Protein AF-A0A7S0AQI6-F1 (afdb_monomer)

Nearest PDB structures (foldseek):
  8fz9-assembly2_B  TM=4.755E-01  e=3.375E-01  Bacillus cereus
  9jti-assembly1_A  TM=4.770E-01  e=3.731E+00  Escherichia coli
  1z17-assembly1_A  TM=4.739E-01  e=4.448E+00  Escherichia coli K-12

pLDDT: mean 78.03, std 9.0, range [56.22, 90.88]

Structure (mmCIF, N/CA/C/O backbone):
data_AF-A0A7S0AQI6-F1
#
_entry.id   AF-A0A7S0AQI6-F1
#
loop_
_atom_site.group_PDB
_atom_site.id
_atom_site.type_symbol
_atom_site.label_atom_id
_atom_site.label_alt_id
_atom_site.label_comp_id
_atom_site.label_asym_id
_atom_site.label_entity_id
_atom_site.label_seq_id
_atom_site.pdbx_PDB_ins_code
_atom_site.Cartn_x
_atom_site.Cartn_y
_atom_site.Cartn_z
_atom_site.occupancy
_atom_site.B_iso_or_equiv
_atom_site.auth_seq_id
_atom_site.auth_comp_id
_atom_site.auth_asym_id
_atom_site.auth_atom_id
_atom_site.pdbx_PDB_model_num
ATOM 1 N N . TRP A 1 1 ? -11.711 9.350 -9.947 1.00 73.50 1 TRP A N 1
ATOM 2 C CA . TRP A 1 1 ? -12.842 8.585 -10.522 1.00 73.50 1 TRP A CA 1
ATOM 3 C C . TRP A 1 1 ? -13.118 7.299 -9.745 1.00 73.50 1 TRP A C 1
ATOM 5 O O . TRP A 1 1 ? -14.226 7.165 -9.247 1.00 73.50 1 TRP A O 1
ATOM 15 N N . LEU A 1 2 ? -12.136 6.402 -9.561 1.00 80.19 2 LEU A N 1
ATOM 16 C CA . LEU A 1 2 ? -12.336 5.158 -8.798 1.00 80.19 2 LEU A CA 1
ATOM 17 C C . LEU A 1 2 ? -12.798 5.400 -7.352 1.00 80.19 2 LEU A C 1
ATOM 19 O O . LEU A 1 2 ? -13.773 4.791 -6.930 1.00 80.19 2 LEU A O 1
ATOM 23 N N . LYS A 1 3 ? -12.157 6.337 -6.637 1.00 82.62 3 LYS A N 1
ATOM 24 C CA . LYS A 1 3 ? -12.572 6.772 -5.292 1.00 82.62 3 LYS A CA 1
ATOM 25 C C . LYS A 1 3 ? -14.070 7.101 -5.237 1.00 82.62 3 LYS A C 1
ATOM 27 O O . LYS A 1 3 ? -14.796 6.467 -4.489 1.00 82.62 3 LYS A O 1
ATOM 32 N N . LEU A 1 4 ? -14.540 7.984 -6.123 1.00 82.94 4 LEU A N 1
ATOM 33 C CA . LEU A 1 4 ? -15.954 8.377 -6.213 1.00 82.94 4 LEU A CA 1
ATOM 34 C C . LEU A 1 4 ? -16.887 7.194 -6.513 1.00 82.94 4 LEU A C 1
ATOM 36 O O . LEU A 1 4 ? -17.983 7.115 -5.967 1.00 82.94 4 LEU A O 1
ATOM 40 N N . GLN A 1 5 ? -16.473 6.265 -7.380 1.00 86.62 5 GLN A N 1
ATOM 41 C CA . GLN A 1 5 ? -17.263 5.064 -7.666 1.00 86.62 5 GLN A CA 1
ATOM 42 C C . GLN A 1 5 ? -17.374 4.157 -6.435 1.00 86.62 5 GLN A C 1
ATOM 44 O O . GLN A 1 5 ? -18.461 3.654 -6.155 1.00 86.62 5 GLN A O 1
ATOM 49 N N . LEU A 1 6 ? -16.283 3.981 -5.688 1.00 84.62 6 LEU A N 1
ATOM 50 C CA . LEU A 1 6 ? -16.268 3.200 -4.453 1.00 84.62 6 LEU A CA 1
ATOM 51 C C . LEU A 1 6 ? -17.094 3.878 -3.355 1.00 84.62 6 LEU A C 1
ATOM 53 O O . LEU A 1 6 ? -17.943 3.220 -2.770 1.00 84.62 6 LEU A O 1
ATOM 57 N N . GLU A 1 7 ? -16.943 5.185 -3.148 1.00 86.94 7 GLU A N 1
ATOM 58 C CA . GLU A 1 7 ? -17.751 5.961 -2.193 1.00 86.94 7 GLU A CA 1
ATOM 59 C C . GLU A 1 7 ? -19.247 5.912 -2.528 1.00 86.94 7 GLU A C 1
ATOM 61 O O . GLU A 1 7 ? -20.081 5.845 -1.634 1.00 86.94 7 GLU A O 1
ATOM 66 N N . SER A 1 8 ? -19.609 5.887 -3.816 1.00 88.31 8 SER A N 1
ATOM 67 C CA . SER A 1 8 ? -21.016 5.783 -4.226 1.00 88.31 8 SER A CA 1
ATOM 68 C C . SER A 1 8 ? -21.635 4.398 -3.990 1.00 88.31 8 SER A C 1
ATOM 70 O O . SER A 1 8 ? -22.858 4.265 -3.995 1.00 88.31 8 SER A O 1
ATOM 72 N N . LYS A 1 9 ? -20.807 3.357 -3.832 1.00 86.81 9 LYS A N 1
ATOM 73 C CA . LYS A 1 9 ? -21.236 1.950 -3.749 1.00 86.81 9 LYS A CA 1
ATOM 74 C C . LYS A 1 9 ? -20.990 1.315 -2.382 1.00 86.81 9 LYS A C 1
ATOM 76 O O . LYS A 1 9 ? -21.610 0.299 -2.080 1.00 86.81 9 LYS A O 1
ATOM 81 N N . LEU A 1 10 ? -20.090 1.875 -1.581 1.00 84.75 10 LEU A N 1
ATOM 82 C CA . LEU A 1 10 ? -19.713 1.372 -0.267 1.00 84.75 10 LEU A CA 1
ATOM 83 C C . LEU A 1 10 ? -20.275 2.284 0.820 1.00 84.75 10 LEU A C 1
ATOM 85 O O . LEU A 1 10 ? -20.205 3.505 0.733 1.00 84.75 10 LEU A O 1
ATOM 89 N N . MET A 1 11 ? -20.781 1.680 1.891 1.00 76.44 11 MET A N 1
ATOM 90 C CA . MET A 1 11 ? -21.097 2.403 3.120 1.00 76.44 11 MET A CA 1
ATOM 91 C C . MET A 1 11 ? -19.806 2.544 3.935 1.00 76.44 11 MET A C 1
ATOM 93 O O . MET A 1 11 ? -19.562 1.770 4.856 1.00 76.44 11 MET A O 1
ATOM 97 N N . GLY A 1 12 ? -18.932 3.473 3.543 1.00 75.81 12 GLY A N 1
ATOM 98 C CA . GLY A 1 12 ? -17.653 3.684 4.218 1.00 75.81 12 GLY A CA 1
ATOM 99 C C . GLY A 1 12 ? -16.818 4.814 3.625 1.00 75.81 12 GLY A C 1
ATOM 100 O O . GLY A 1 12 ? -17.088 5.306 2.531 1.00 75.81 12 GLY A O 1
ATOM 101 N N . THR A 1 13 ? -15.791 5.217 4.368 1.00 83.06 13 THR A N 1
ATOM 102 C CA . THR A 1 13 ? -14.824 6.224 3.925 1.00 83.06 13 THR A CA 1
ATOM 103 C C . THR A 1 13 ? -13.795 5.5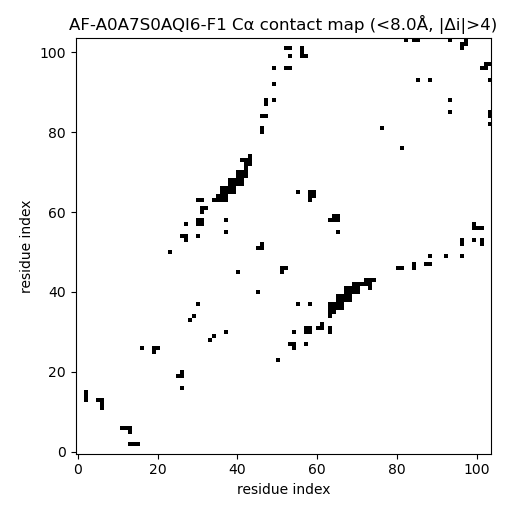71 3.012 1.00 83.06 13 THR A C 1
ATOM 105 O O . THR A 1 13 ? -13.166 4.583 3.390 1.00 83.06 13 THR A O 1
ATOM 108 N N . VAL A 1 14 ? -13.600 6.136 1.824 1.00 84.50 14 VAL A N 1
ATOM 109 C CA . VAL A 1 14 ? -12.519 5.748 0.915 1.00 84.50 14 VAL A CA 1
ATOM 110 C C . VAL A 1 14 ? -11.495 6.872 0.926 1.00 84.50 14 VAL A C 1
ATOM 112 O O . VAL A 1 14 ? -11.846 8.039 0.772 1.00 84.50 14 VAL A O 1
ATOM 115 N N . PHE A 1 15 ? -10.222 6.542 1.101 1.00 83.44 15 PHE A N 1
ATOM 116 C CA . PHE A 1 15 ? -9.131 7.504 0.975 1.00 83.44 15 PHE A CA 1
ATOM 117 C C . PHE A 1 15 ? -8.175 7.057 -0.129 1.00 83.44 15 PHE A C 1
ATOM 119 O O . PHE A 1 15 ? -8.125 5.879 -0.481 1.00 83.44 15 PHE A O 1
ATOM 126 N N . LEU A 1 16 ? -7.472 8.023 -0.713 1.00 81.50 16 LEU A N 1
ATOM 127 C CA . LEU A 1 16 ? -6.469 7.799 -1.746 1.00 81.50 16 LEU A CA 1
ATOM 128 C C . LEU A 1 16 ? -5.115 8.264 -1.207 1.00 81.50 16 LEU A C 1
ATOM 130 O O . LEU A 1 16 ? -5.033 9.318 -0.578 1.00 81.50 16 LEU A O 1
ATOM 134 N N . ASP A 1 17 ? -4.066 7.491 -1.464 1.00 71.75 17 ASP A N 1
ATOM 135 C CA . ASP A 1 17 ? -2.683 7.777 -1.063 1.00 71.75 17 ASP A CA 1
ATOM 136 C C . ASP A 1 17 ? -2.214 9.163 -1.541 1.00 71.75 17 ASP A C 1
ATOM 138 O O . ASP A 1 17 ? -1.599 9.924 -0.790 1.00 71.75 17 ASP A O 1
ATOM 142 N N . SER A 1 18 ? -2.602 9.554 -2.759 1.00 67.69 18 SER A N 1
ATOM 143 C CA . SER A 1 18 ? -2.281 10.862 -3.332 1.00 67.69 18 SER A CA 1
ATOM 144 C C . SER A 1 18 ? -2.912 12.045 -2.593 1.00 67.69 18 SER A C 1
ATOM 146 O O . SER A 1 18 ? -2.429 13.164 -2.749 1.00 67.69 18 SER A O 1
ATOM 148 N N . ASP A 1 19 ? -3.961 11.825 -1.792 1.00 64.88 19 ASP A N 1
ATOM 149 C CA . ASP A 1 19 ? -4.604 12.894 -1.019 1.00 64.88 19 ASP A CA 1
ATOM 150 C C . ASP A 1 19 ? -3.778 13.267 0.231 1.00 64.88 19 ASP A C 1
ATOM 152 O O . ASP A 1 19 ? -3.841 14.409 0.683 1.00 64.88 19 ASP A O 1
ATOM 156 N N . ASN A 1 20 ? -2.960 12.342 0.761 1.00 59.03 20 ASN A N 1
ATOM 157 C CA . ASN A 1 20 ? -2.229 12.489 2.032 1.00 59.03 20 ASN A CA 1
ATOM 158 C C . ASN A 1 20 ? -0.707 12.251 1.927 1.00 59.03 20 ASN A C 1
ATOM 160 O O . ASN A 1 20 ? -0.028 12.110 2.945 1.00 59.03 20 ASN A O 1
ATOM 164 N N . LEU A 1 21 ? -0.140 12.279 0.715 1.00 61.19 21 LEU A N 1
ATOM 165 C CA . LEU A 1 21 ? 1.266 11.936 0.433 1.00 61.19 21 LEU A CA 1
ATOM 166 C C . LEU A 1 21 ? 2.329 12.833 1.116 1.00 61.19 21 LEU A C 1
ATOM 168 O O . LEU A 1 21 ? 3.523 12.587 0.982 1.00 61.19 21 LEU A O 1
ATOM 172 N N . HIS A 1 22 ? 1.924 13.878 1.843 1.00 59.69 22 HIS A N 1
ATOM 173 C CA . HIS A 1 22 ? 2.835 14.799 2.531 1.00 59.69 22 HIS A CA 1
ATOM 174 C C . HIS A 1 22 ? 3.380 14.249 3.858 1.00 59.69 22 HIS A C 1
ATOM 176 O O . HIS A 1 22 ? 4.387 14.755 4.349 1.00 59.69 22 H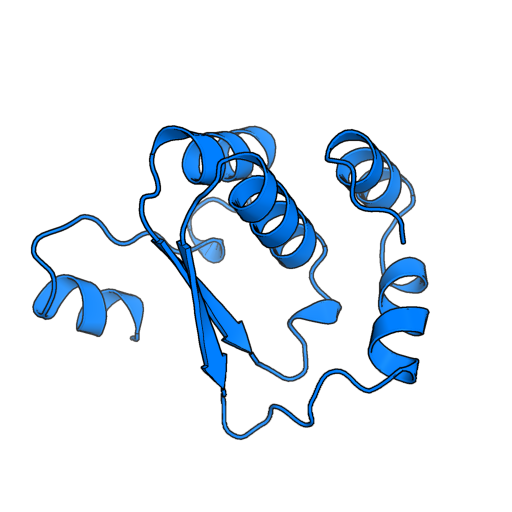IS A O 1
ATOM 182 N N . ASN A 1 23 ? 2.733 13.241 4.457 1.00 71.12 23 ASN A N 1
ATOM 183 C CA . ASN A 1 23 ? 3.178 12.657 5.721 1.00 71.12 23 ASN A CA 1
ATOM 184 C C . ASN A 1 23 ? 3.004 11.132 5.713 1.00 71.12 23 ASN A C 1
ATOM 186 O O . ASN A 1 23 ? 1.925 10.594 5.959 1.00 71.12 23 ASN A O 1
ATOM 190 N N . LEU A 1 24 ? 4.105 10.446 5.428 1.00 72.25 24 LEU A N 1
ATOM 191 C CA . LEU A 1 24 ? 4.155 8.997 5.259 1.00 72.25 24 LEU A CA 1
ATOM 192 C C . LEU A 1 24 ? 3.906 8.240 6.562 1.00 72.25 24 LEU A C 1
ATOM 194 O O . LEU A 1 24 ? 3.268 7.193 6.539 1.00 72.25 24 LEU A O 1
ATOM 198 N N . ASP A 1 25 ? 4.325 8.792 7.703 1.00 74.81 25 ASP A N 1
ATOM 199 C CA . ASP A 1 25 ? 3.989 8.217 9.006 1.00 74.81 25 ASP A CA 1
ATOM 200 C C . ASP A 1 25 ? 2.472 8.195 9.196 1.00 74.81 25 ASP A C 1
ATOM 202 O O . ASP A 1 25 ? 1.897 7.183 9.590 1.00 74.81 25 ASP A O 1
ATOM 206 N N . THR A 1 26 ? 1.795 9.286 8.829 1.00 78.00 26 THR A N 1
ATOM 207 C CA . THR A 1 26 ? 0.329 9.364 8.895 1.00 78.00 26 THR A CA 1
ATOM 208 C C . THR A 1 26 ? -0.329 8.381 7.928 1.00 78.00 26 THR A C 1
ATOM 210 O O . THR A 1 26 ? -1.302 7.726 8.303 1.00 78.00 26 THR A O 1
ATOM 213 N N . LEU A 1 27 ? 0.216 8.230 6.716 1.00 82.06 27 LEU A N 1
ATOM 214 C CA . LEU A 1 27 ? -0.267 7.266 5.726 1.00 82.06 27 LEU A CA 1
ATOM 215 C C . LEU A 1 27 ? -0.188 5.831 6.266 1.00 82.06 27 LEU A C 1
ATOM 217 O O . LEU A 1 27 ? -1.185 5.112 6.279 1.00 82.06 27 LEU A O 1
ATOM 221 N N . PHE A 1 28 ? 0.962 5.427 6.802 1.00 82.88 28 PHE A N 1
ATOM 222 C CA . 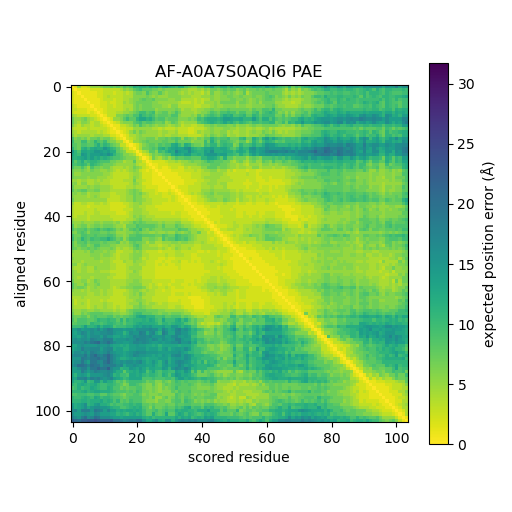PHE A 1 28 ? 1.142 4.079 7.340 1.00 82.88 28 PHE A CA 1
ATOM 223 C C . PHE A 1 28 ? 0.341 3.852 8.625 1.00 82.88 28 PHE A C 1
ATOM 225 O O . PHE A 1 28 ? -0.238 2.780 8.805 1.00 82.88 28 PHE A O 1
ATOM 232 N N . HIS A 1 29 ? 0.214 4.859 9.492 1.00 83.06 29 HIS A N 1
ATOM 233 C CA . HIS A 1 29 ? -0.680 4.782 10.648 1.00 83.06 29 HIS A CA 1
ATOM 234 C C . HIS A 1 29 ? -2.145 4.594 10.241 1.00 83.06 29 HIS A C 1
ATOM 236 O O . HIS A 1 29 ? -2.855 3.823 10.893 1.00 83.06 29 HIS A O 1
ATOM 242 N N . MET A 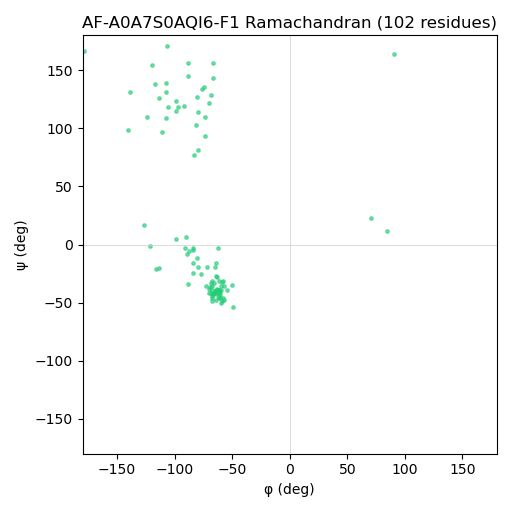1 30 ? -2.590 5.259 9.174 1.00 84.44 30 MET A N 1
ATOM 243 C CA . MET A 1 30 ? -3.941 5.121 8.634 1.00 84.44 30 MET A CA 1
ATOM 244 C C . MET A 1 30 ? -4.165 3.726 8.044 1.00 84.44 30 MET A C 1
ATOM 246 O O . MET A 1 30 ? -5.174 3.088 8.352 1.00 84.44 30 MET A O 1
ATOM 250 N N . VAL A 1 31 ? -3.203 3.205 7.276 1.00 84.94 31 VAL A N 1
ATOM 251 C CA . VAL A 1 31 ? -3.257 1.830 6.754 1.00 84.94 31 VAL A CA 1
ATOM 252 C C . VAL A 1 31 ? -3.308 0.815 7.894 1.00 84.94 31 VAL A C 1
ATOM 254 O O . VAL A 1 31 ? -4.153 -0.069 7.877 1.00 84.94 31 VAL A O 1
ATOM 257 N N . ALA A 1 32 ? -2.464 0.956 8.916 1.00 85.38 32 ALA A N 1
ATOM 258 C CA . ALA A 1 32 ? -2.394 -0.015 10.004 1.00 85.38 32 ALA A CA 1
ATOM 259 C C . ALA A 1 32 ? -3.620 -0.005 10.931 1.00 85.38 32 ALA A C 1
ATOM 261 O O . ALA A 1 32 ? -4.022 -1.059 11.414 1.00 85.38 32 ALA A O 1
ATOM 262 N N . ASN A 1 33 ? -4.183 1.173 11.225 1.00 84.75 33 ASN A N 1
ATOM 263 C CA . ASN A 1 33 ? -5.147 1.324 12.326 1.00 84.75 33 ASN A CA 1
ATOM 264 C C . ASN A 1 33 ? -6.555 1.731 11.886 1.00 84.75 33 ASN A C 1
ATOM 266 O O . ASN A 1 33 ? -7.499 1.576 12.656 1.00 84.75 33 ASN A O 1
ATOM 270 N N . GLN A 1 34 ? -6.704 2.308 10.695 1.00 85.12 34 GLN A N 1
ATOM 271 C CA . GLN A 1 34 ? -7.963 2.913 10.243 1.00 85.12 34 GLN A CA 1
ATOM 272 C C . GLN A 1 34 ? -8.494 2.285 8.951 1.00 85.12 34 GLN A C 1
ATOM 274 O O . G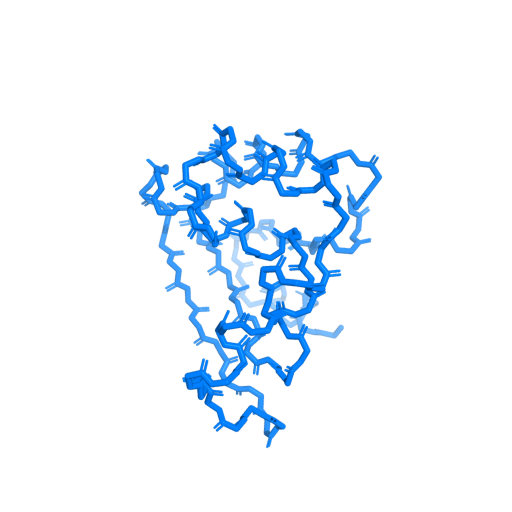LN A 1 34 ? -9.567 2.660 8.483 1.00 85.12 34 GLN A O 1
ATOM 279 N N . THR A 1 35 ? -7.769 1.319 8.385 1.00 86.75 35 THR A N 1
ATOM 280 C CA . THR A 1 35 ? -8.095 0.705 7.098 1.00 86.75 35 THR A CA 1
ATOM 281 C C . THR A 1 35 ? -8.481 -0.750 7.288 1.00 86.75 35 THR A C 1
ATOM 283 O O . THR A 1 35 ? -7.728 -1.532 7.853 1.00 86.75 35 THR A O 1
ATOM 286 N N . CYS A 1 36 ? -9.654 -1.131 6.784 1.00 86.88 36 CYS A N 1
ATOM 287 C CA . CYS A 1 36 ? -10.089 -2.530 6.795 1.00 86.88 36 CYS A CA 1
ATOM 288 C C . CYS A 1 36 ? -9.621 -3.291 5.549 1.00 86.88 36 CYS A C 1
ATOM 290 O O . CYS A 1 36 ? -9.329 -4.483 5.624 1.00 86.88 36 CYS A O 1
ATOM 292 N N . ASN A 1 37 ? -9.559 -2.601 4.407 1.00 88.75 37 ASN A N 1
ATOM 293 C CA . ASN A 1 37 ? -9.151 -3.168 3.128 1.00 88.75 37 ASN A CA 1
ATOM 294 C C . ASN A 1 37 ? -8.247 -2.179 2.391 1.00 88.75 37 ASN A C 1
ATOM 296 O O . ASN A 1 37 ? -8.615 -1.014 2.237 1.00 88.75 37 ASN A O 1
ATOM 300 N N . LEU A 1 38 ? -7.105 -2.653 1.903 1.00 89.81 38 LEU A N 1
ATOM 301 C CA . LEU A 1 38 ? -6.213 -1.913 1.022 1.00 89.81 38 LEU A CA 1
ATOM 302 C C . LEU A 1 38 ? -6.481 -2.344 -0.424 1.00 89.81 38 LEU A C 1
ATOM 304 O O . LEU A 1 38 ? -6.243 -3.494 -0.788 1.00 89.81 38 LEU A O 1
ATOM 308 N N . VAL A 1 39 ? -6.972 -1.429 -1.260 1.00 89.88 39 VAL A N 1
ATOM 309 C CA . VAL A 1 39 ? -7.165 -1.686 -2.695 1.00 89.88 39 VAL A CA 1
ATOM 310 C C . VAL A 1 39 ? -5.912 -1.255 -3.443 1.00 89.88 39 VAL A C 1
ATOM 312 O O . VAL A 1 39 ? -5.565 -0.078 -3.432 1.00 89.88 39 VAL A O 1
ATOM 315 N N . ILE A 1 40 ? -5.255 -2.194 -4.121 1.00 88.44 40 ILE A N 1
ATOM 316 C CA . ILE A 1 40 ? -4.021 -1.923 -4.862 1.00 88.44 40 ILE A CA 1
ATOM 317 C C . ILE A 1 40 ? -4.319 -1.908 -6.349 1.00 88.44 40 ILE A C 1
ATOM 319 O O . ILE A 1 40 ? -4.703 -2.925 -6.925 1.00 88.44 40 ILE A O 1
ATOM 323 N N . LEU A 1 41 ? -4.087 -0.760 -6.980 1.00 87.44 41 LEU A N 1
ATOM 324 C CA . LEU A 1 41 ? -4.135 -0.636 -8.429 1.00 87.44 41 LEU A CA 1
ATOM 325 C C . LEU A 1 41 ? -2.816 -1.111 -9.020 1.00 87.44 41 LEU A C 1
ATOM 327 O O . LEU A 1 41 ? -1.804 -0.410 -8.988 1.00 87.44 41 LEU A O 1
ATOM 331 N N . LEU A 1 42 ? -2.840 -2.323 -9.560 1.00 86.12 42 LEU A N 1
ATOM 332 C CA . LEU A 1 42 ? -1.714 -2.897 -10.270 1.00 86.12 42 LEU A CA 1
ATOM 333 C C . LEU A 1 42 ? -1.614 -2.193 -11.621 1.00 86.12 42 LEU A C 1
ATOM 335 O O . LEU A 1 42 ? -2.290 -2.561 -12.575 1.00 86.12 42 LEU A O 1
ATOM 339 N N . THR A 1 43 ? -0.800 -1.148 -11.660 1.00 85.75 43 THR A N 1
ATOM 340 C CA . THR A 1 43 ? -0.386 -0.421 -12.867 1.00 85.75 43 THR A CA 1
ATOM 341 C C . THR A 1 43 ? 1.065 -0.770 -13.178 1.00 85.75 43 THR A C 1
ATOM 343 O O . THR A 1 43 ? 1.745 -1.399 -12.362 1.00 85.75 43 THR A O 1
ATOM 346 N N . ARG A 1 44 ? 1.578 -0.358 -14.339 1.00 80.38 44 ARG A N 1
ATOM 347 C CA . ARG A 1 44 ? 2.991 -0.580 -14.691 1.00 80.38 44 ARG A CA 1
ATOM 348 C C . ARG A 1 44 ? 3.968 0.019 -13.671 1.00 80.38 44 ARG A C 1
ATOM 350 O O . ARG A 1 44 ? 5.006 -0.577 -13.397 1.00 80.38 44 ARG A O 1
ATOM 357 N N . ASP A 1 45 ? 3.617 1.165 -13.099 1.00 77.81 45 ASP A N 1
ATOM 358 C CA . ASP A 1 45 ? 4.535 1.982 -12.300 1.00 77.81 45 ASP A CA 1
ATOM 359 C C . ASP A 1 45 ? 4.366 1.781 -10.787 1.00 77.81 45 ASP A C 1
ATOM 361 O O . ASP A 1 45 ? 5.027 2.454 -9.996 1.00 77.81 45 ASP A O 1
ATOM 365 N N . ILE A 1 46 ? 3.506 0.850 -10.353 1.00 78.19 46 ILE A N 1
ATOM 366 C CA . ILE A 1 46 ? 3.217 0.628 -8.926 1.00 78.19 46 ILE A CA 1
ATOM 367 C C . ILE A 1 46 ? 4.475 0.260 -8.121 1.00 78.19 46 ILE A C 1
ATOM 369 O O . ILE A 1 46 ? 4.610 0.644 -6.964 1.00 78.19 46 ILE A O 1
ATOM 373 N N . MET A 1 47 ? 5.429 -0.432 -8.752 1.00 70.81 47 MET A N 1
ATOM 374 C CA . MET A 1 47 ? 6.709 -0.822 -8.146 1.00 70.81 47 MET A CA 1
ATOM 375 C C . MET A 1 47 ? 7.749 0.307 -8.136 1.00 70.81 47 MET A C 1
ATOM 377 O O . MET A 1 47 ? 8.759 0.193 -7.453 1.00 70.81 47 MET A O 1
ATOM 381 N N . LEU A 1 48 ? 7.508 1.406 -8.859 1.00 73.94 48 LEU A N 1
ATOM 382 C CA . LEU A 1 48 ? 8.384 2.585 -8.871 1.00 73.94 48 LEU A CA 1
ATOM 383 C C . LEU A 1 48 ? 8.043 3.570 -7.745 1.00 73.94 48 LEU A C 1
ATOM 385 O O . LEU A 1 48 ? 8.735 4.571 -7.570 1.00 73.94 48 LEU A O 1
ATOM 389 N N . ARG A 1 49 ? 6.971 3.314 -6.986 1.00 75.62 49 ARG A N 1
ATOM 390 C CA . AR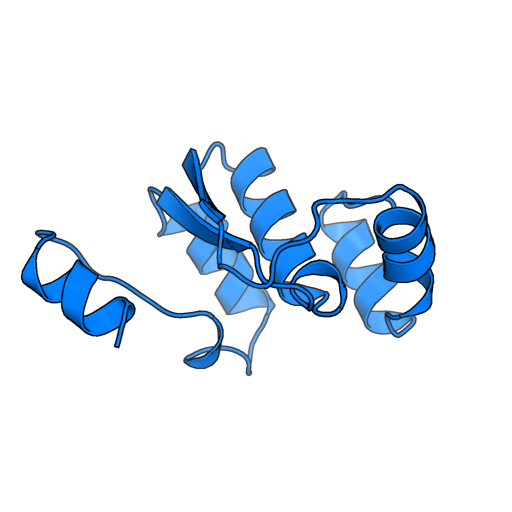G A 1 49 ? 6.516 4.172 -5.891 1.00 75.62 49 ARG A CA 1
ATOM 391 C C . ARG A 1 49 ? 6.805 3.502 -4.544 1.00 75.62 49 ARG A C 1
ATOM 393 O O . ARG A 1 49 ? 6.106 2.551 -4.190 1.00 75.62 49 ARG A O 1
ATOM 400 N N . PRO A 1 50 ? 7.781 4.000 -3.760 1.00 75.44 50 PRO A N 1
ATOM 401 C CA . PRO A 1 50 ? 8.182 3.361 -2.503 1.00 75.44 50 PRO A CA 1
ATOM 402 C C . PRO A 1 50 ? 7.033 3.308 -1.494 1.00 75.44 50 PRO A C 1
ATOM 404 O O . PRO A 1 50 ? 6.901 2.349 -0.739 1.00 75.44 50 PRO A O 1
ATOM 407 N N . TRP A 1 51 ? 6.144 4.298 -1.525 1.00 81.19 51 TRP A N 1
ATOM 408 C CA . TRP A 1 51 ? 4.983 4.376 -0.638 1.00 81.19 51 TRP A CA 1
ATOM 409 C C . TRP A 1 51 ? 4.049 3.183 -0.816 1.00 81.19 51 TRP A C 1
ATOM 411 O O . TRP A 1 51 ? 3.642 2.595 0.177 1.00 81.19 51 TRP A O 1
ATOM 421 N N . CYS A 1 52 ? 3.810 2.747 -2.056 1.00 82.38 52 CYS A N 1
ATOM 422 C CA . CYS A 1 52 ? 2.952 1.598 -2.333 1.00 82.38 52 CYS A CA 1
ATOM 423 C C . CYS A 1 52 ? 3.533 0.310 -1.729 1.00 82.38 52 CYS A C 1
ATOM 425 O O . CYS A 1 52 ? 2.794 -0.503 -1.174 1.00 82.38 52 CYS A O 1
ATOM 427 N N . ALA A 1 53 ? 4.860 0.138 -1.770 1.00 81.12 53 ALA A N 1
ATOM 428 C CA . ALA A 1 53 ? 5.538 -0.964 -1.084 1.00 81.12 53 ALA A CA 1
ATOM 429 C C . ALA A 1 53 ? 5.398 -0.859 0.446 1.00 81.12 53 ALA A C 1
ATOM 431 O O . ALA A 1 53 ? 5.134 -1.858 1.116 1.00 81.12 53 ALA A O 1
ATOM 432 N N . GLY A 1 54 ? 5.504 0.352 1.001 1.00 83.00 54 GLY A N 1
ATOM 433 C CA . GLY A 1 54 ? 5.295 0.612 2.427 1.00 83.00 54 GLY A CA 1
ATOM 434 C C . GLY A 1 54 ? 3.861 0.338 2.895 1.00 83.00 54 GLY A C 1
ATOM 435 O O . GLY A 1 54 ? 3.665 -0.243 3.963 1.00 83.00 54 GLY A O 1
ATOM 436 N N . GLU A 1 55 ? 2.853 0.678 2.090 1.00 84.75 55 GLU A N 1
ATOM 437 C CA . GLU A 1 55 ? 1.438 0.397 2.366 1.00 84.75 55 GLU A CA 1
ATOM 438 C C . GLU A 1 55 ? 1.138 -1.104 2.293 1.00 84.75 55 GLU A C 1
ATOM 440 O O . GLU A 1 55 ? 0.466 -1.648 3.172 1.00 84.75 55 GLU A O 1
ATOM 445 N N . MET A 1 56 ? 1.691 -1.804 1.298 1.00 86.38 56 MET A N 1
ATOM 446 C CA . MET A 1 56 ? 1.621 -3.266 1.194 1.00 86.38 56 MET A CA 1
ATOM 447 C C . MET A 1 56 ? 2.227 -3.951 2.416 1.00 86.38 56 MET A C 1
ATOM 449 O O . MET A 1 56 ? 1.610 -4.815 3.031 1.00 86.38 56 MET A O 1
ATOM 453 N N . ALA A 1 57 ? 3.421 -3.538 2.820 1.00 85.19 57 ALA A N 1
ATOM 454 C CA . ALA A 1 57 ? 4.085 -4.131 3.971 1.00 85.19 57 ALA A CA 1
ATOM 455 C C . ALA A 1 57 ? 3.344 -3.844 5.278 1.00 85.19 57 ALA A C 1
ATOM 457 O O . ALA A 1 57 ? 3.149 -4.734 6.108 1.00 85.19 57 ALA A O 1
ATOM 458 N N . THR A 1 58 ? 2.881 -2.604 5.439 1.00 86.88 58 THR A N 1
ATOM 459 C CA . THR A 1 58 ? 2.091 -2.188 6.598 1.00 86.88 58 THR A CA 1
ATOM 460 C C . THR A 1 58 ? 0.780 -2.960 6.688 1.00 86.88 58 THR A C 1
ATOM 462 O O . THR A 1 58 ? 0.440 -3.438 7.767 1.00 86.88 58 THR A O 1
ATOM 465 N N . SER A 1 59 ? 0.069 -3.133 5.571 1.00 87.69 59 SER A N 1
ATOM 466 C CA . SER A 1 59 ? -1.188 -3.889 5.531 1.00 87.69 59 SER A CA 1
ATOM 467 C C . SER A 1 59 ? -0.983 -5.372 5.837 1.00 87.69 59 SER A C 1
ATOM 469 O O . SER A 1 59 ? -1.720 -5.909 6.661 1.00 87.69 59 SER A O 1
ATOM 471 N N . ILE A 1 60 ? 0.063 -6.010 5.295 1.00 86.69 60 ILE A N 1
ATOM 472 C CA . ILE A 1 60 ? 0.432 -7.394 5.644 1.00 86.69 60 ILE A CA 1
ATOM 473 C C . ILE A 1 60 ? 0.680 -7.522 7.151 1.00 86.69 60 ILE A C 1
ATOM 475 O O . ILE A 1 60 ? 0.145 -8.421 7.797 1.00 86.69 60 ILE A O 1
ATOM 479 N N . ARG A 1 61 ? 1.459 -6.603 7.732 1.00 85.00 61 ARG A N 1
ATOM 480 C CA . ARG A 1 61 ? 1.801 -6.630 9.161 1.00 85.00 61 ARG A CA 1
ATOM 481 C C . ARG A 1 61 ? 0.598 -6.368 10.068 1.00 85.00 61 ARG A C 1
ATOM 483 O O . ARG A 1 61 ? 0.516 -6.949 11.144 1.00 85.00 61 ARG A O 1
ATOM 490 N N . ALA A 1 62 ? -0.314 -5.498 9.644 1.00 86.25 62 ALA A N 1
ATOM 491 C CA . ALA A 1 62 ? -1.532 -5.166 10.377 1.00 86.25 62 ALA A CA 1
ATOM 492 C C . ALA A 1 62 ? -2.684 -6.163 10.136 1.00 86.25 62 ALA A C 1
ATOM 494 O O . ALA A 1 62 ? -3.730 -6.045 10.769 1.00 86.25 62 ALA A O 1
ATOM 495 N N . GLY A 1 63 ? -2.514 -7.144 9.241 1.00 87.44 63 GLY A N 1
ATOM 496 C CA . GLY A 1 63 ? -3.566 -8.102 8.885 1.00 87.44 63 GLY A CA 1
ATOM 497 C C . GLY A 1 63 ? -4.712 -7.488 8.073 1.00 87.44 63 GLY A C 1
ATOM 498 O O . GLY A 1 63 ? -5.823 -8.016 8.073 1.00 87.44 63 GLY A O 1
ATOM 499 N N . VAL A 1 64 ? -4.458 -6.369 7.395 1.00 90.81 64 VAL A N 1
ATOM 500 C CA . VAL A 1 64 ? -5.429 -5.679 6.540 1.00 90.81 64 VAL A CA 1
ATOM 501 C C . VAL A 1 64 ? -5.569 -6.437 5.224 1.00 90.81 64 VAL A C 1
ATOM 503 O O . VAL A 1 64 ? -4.575 -6.822 4.607 1.00 90.81 64 VAL A O 1
ATOM 506 N N . SER A 1 65 ? -6.809 -6.653 4.775 1.00 90.00 65 SER A N 1
ATOM 507 C CA . SER A 1 65 ? -7.064 -7.392 3.537 1.00 90.00 65 SER A CA 1
ATOM 508 C C . SER A 1 65 ? -6.587 -6.595 2.325 1.00 90.00 65 SER A C 1
ATOM 510 O O . SER A 1 65 ? -6.952 -5.431 2.163 1.00 90.00 65 SER A O 1
ATOM 512 N N . ILE A 1 66 ? -5.786 -7.220 1.464 1.00 90.81 66 ILE A N 1
ATOM 513 C CA . ILE A 1 66 ? -5.295 -6.604 0.231 1.00 90.81 66 ILE A CA 1
ATOM 514 C C . ILE A 1 66 ? -6.155 -7.075 -0.941 1.00 90.81 66 ILE A C 1
ATOM 516 O O . ILE A 1 66 ? -6.255 -8.273 -1.208 1.00 90.81 66 ILE A O 1
ATOM 520 N N . VAL A 1 67 ? -6.740 -6.123 -1.668 1.00 90.88 67 VAL A N 1
ATOM 521 C CA . VAL A 1 67 ? -7.558 -6.360 -2.862 1.00 90.88 67 VAL A CA 1
ATOM 522 C C . VAL A 1 67 ? -6.803 -5.845 -4.093 1.00 90.88 67 VAL A C 1
ATOM 524 O O . VAL A 1 67 ? -6.839 -4.644 -4.377 1.00 90.88 67 VAL A O 1
ATOM 527 N N . PRO A 1 68 ? -6.098 -6.719 -4.833 1.00 88.56 68 PRO A N 1
ATOM 528 C CA . PRO A 1 68 ? -5.413 -6.325 -6.056 1.00 88.56 68 PRO A CA 1
ATOM 529 C C . PRO A 1 68 ? -6.409 -6.114 -7.203 1.00 88.56 68 PRO A C 1
ATOM 531 O O . PRO A 1 68 ? -7.287 -6.941 -7.448 1.00 88.56 68 PRO A O 1
ATOM 534 N N . VAL A 1 69 ? -6.239 -5.025 -7.950 1.00 88.69 69 VAL A N 1
ATOM 535 C CA . VAL A 1 69 ? -7.023 -4.691 -9.144 1.00 88.69 69 VAL A CA 1
ATOM 536 C C . VAL A 1 69 ? -6.061 -4.489 -10.307 1.00 88.69 69 VAL A C 1
ATOM 538 O O . VAL A 1 69 ? -5.310 -3.517 -10.339 1.00 88.69 69 VAL A O 1
ATOM 541 N N . ALA A 1 70 ? -6.081 -5.419 -11.261 1.00 85.56 70 ALA A N 1
ATOM 542 C CA . ALA A 1 70 ? -5.278 -5.335 -12.476 1.00 85.56 70 ALA A CA 1
ATOM 543 C C . ALA A 1 70 ? -5.782 -4.222 -13.402 1.00 85.56 70 ALA A C 1
ATOM 545 O O . ALA A 1 70 ? -6.937 -4.238 -13.835 1.00 85.56 70 ALA A O 1
ATOM 546 N N . CYS A 1 71 ? -4.907 -3.272 -13.724 1.00 84.12 71 CYS A N 1
ATOM 547 C CA . CYS A 1 71 ? -5.126 -2.309 -14.795 1.00 84.12 71 CYS A CA 1
ATOM 548 C C . CYS A 1 71 ? -4.607 -2.879 -16.128 1.00 84.12 71 CYS A C 1
ATOM 550 O O . CYS A 1 71 ? -3.762 -3.772 -16.153 1.00 84.12 71 CYS A O 1
ATOM 552 N N . GLY A 1 72 ? -5.133 -2.394 -17.258 1.00 81.88 72 GLY A N 1
ATOM 553 C CA . GLY A 1 72 ? -4.812 -2.951 -18.583 1.00 81.88 72 GLY A CA 1
ATOM 554 C C . GLY A 1 72 ? -3.342 -2.811 -19.003 1.00 81.88 72 GLY A C 1
ATOM 555 O O . GLY A 1 72 ? -2.899 -3.478 -19.931 1.00 81.88 72 GLY A O 1
ATOM 556 N N . ASP A 1 73 ? -2.586 -1.953 -18.323 1.00 80.62 73 ASP A N 1
ATOM 557 C CA . ASP A 1 73 ? -1.154 -1.716 -18.502 1.00 80.62 73 ASP A CA 1
ATOM 558 C C . ASP A 1 73 ? -0.266 -2.598 -17.606 1.00 80.62 73 ASP A C 1
ATOM 560 O O . ASP A 1 73 ? 0.964 -2.544 -17.721 1.00 80.62 73 ASP A O 1
ATOM 564 N N . PHE A 1 74 ? -0.864 -3.415 -16.734 1.00 80.06 74 PHE A N 1
ATOM 565 C CA . PHE A 1 74 ? -0.146 -4.326 -15.855 1.00 80.06 74 PHE A CA 1
ATOM 566 C C . PHE A 1 74 ? 0.404 -5.523 -16.629 1.00 80.06 74 PHE A C 1
ATOM 568 O O . PHE A 1 74 ? -0.334 -6.411 -17.051 1.00 80.06 74 PHE A O 1
ATOM 575 N N . ALA A 1 75 ? 1.725 -5.566 -16.778 1.00 70.81 75 ALA A N 1
ATOM 576 C CA . ALA A 1 75 ? 2.430 -6.664 -17.437 1.00 70.81 75 ALA A CA 1
ATOM 577 C C . ALA A 1 75 ? 2.846 -7.796 -16.473 1.00 70.81 75 ALA A C 1
ATOM 579 O O . ALA A 1 75 ? 3.539 -8.722 -16.887 1.00 70.81 75 ALA A O 1
ATOM 580 N N . GLY A 1 76 ? 2.423 -7.737 -15.204 1.00 70.00 76 GLY A N 1
ATOM 581 C CA . GLY A 1 76 ? 2.855 -8.660 -14.154 1.00 70.00 76 GLY A CA 1
ATOM 582 C C . GLY A 1 76 ? 4.098 -8.183 -13.398 1.00 70.00 76 GLY A C 1
ATOM 583 O O . GLY A 1 76 ? 4.830 -7.298 -13.843 1.00 70.00 76 GLY A O 1
ATOM 584 N N . PHE A 1 77 ? 4.339 -8.788 -12.234 1.00 68.25 77 PHE A N 1
ATOM 585 C CA . PHE A 1 77 ? 5.584 -8.612 -11.488 1.00 68.25 77 PHE A CA 1
ATOM 586 C C . PHE A 1 77 ? 6.669 -9.493 -12.110 1.00 68.25 77 PHE A C 1
ATOM 588 O O . PHE A 1 77 ? 6.910 -10.609 -11.664 1.00 68.25 77 PHE A O 1
ATOM 595 N N . THR A 1 78 ? 7.285 -9.023 -13.193 1.00 67.69 78 THR A N 1
ATOM 596 C CA . THR A 1 78 ? 8.463 -9.689 -13.763 1.00 67.69 78 THR A CA 1
ATOM 597 C C . THR A 1 78 ? 9.630 -9.576 -12.781 1.00 67.69 78 THR A C 1
ATOM 599 O O . THR A 1 78 ? 9.813 -8.517 -12.181 1.00 67.69 78 THR A O 1
ATOM 602 N N . ASP A 1 79 ? 10.474 -10.605 -12.673 1.00 66.88 79 ASP A N 1
ATOM 603 C CA . ASP A 1 79 ? 11.646 -10.615 -11.778 1.00 66.88 79 ASP A CA 1
ATOM 604 C C . ASP A 1 79 ? 12.534 -9.365 -11.938 1.00 66.88 79 ASP A C 1
ATOM 606 O O . ASP A 1 79 ? 13.060 -8.825 -10.969 1.00 66.88 79 ASP A O 1
ATOM 610 N N . GLY A 1 80 ? 12.653 -8.838 -13.162 1.00 63.06 80 GLY A N 1
ATOM 611 C CA . GLY A 1 80 ? 13.381 -7.595 -13.436 1.00 63.06 80 GLY A CA 1
ATOM 612 C C . GLY A 1 80 ? 12.751 -6.341 -12.815 1.00 63.06 80 GLY A C 1
ATOM 613 O O . GLY A 1 80 ? 13.477 -5.440 -12.412 1.00 63.06 80 GLY A O 1
ATOM 614 N N . ALA A 1 81 ? 11.423 -6.275 -12.698 1.00 62.69 81 ALA A N 1
ATOM 615 C CA . ALA A 1 81 ? 10.738 -5.162 -12.039 1.00 62.69 81 ALA A CA 1
ATOM 616 C C . ALA A 1 81 ? 10.924 -5.213 -10.515 1.00 62.69 81 ALA A C 1
ATOM 618 O O . ALA A 1 81 ? 11.094 -4.172 -9.890 1.00 62.69 81 ALA A O 1
ATOM 619 N N . ILE A 1 82 ? 10.960 -6.419 -9.941 1.00 65.25 82 ILE A N 1
ATOM 620 C CA . ILE A 1 82 ? 11.220 -6.639 -8.512 1.00 65.25 82 ILE A CA 1
ATOM 621 C C . ILE A 1 82 ? 12.666 -6.246 -8.177 1.00 65.25 82 ILE A C 1
ATOM 623 O O . ILE A 1 82 ? 12.896 -5.453 -7.269 1.00 65.25 82 ILE A O 1
ATOM 627 N N . ASN A 1 83 ? 13.635 -6.715 -8.968 1.00 64.50 83 ASN A N 1
ATOM 628 C CA . ASN A 1 83 ? 15.058 -6.432 -8.750 1.00 64.50 83 ASN A CA 1
ATOM 629 C C . ASN A 1 83 ? 15.427 -4.952 -8.981 1.00 64.50 83 ASN A C 1
ATOM 631 O O . ASN A 1 83 ? 16.326 -4.425 -8.327 1.00 64.50 83 ASN A O 1
ATOM 635 N N . ASN A 1 84 ? 14.729 -4.262 -9.889 1.00 64.00 84 ASN A N 1
ATOM 636 C CA . ASN A 1 84 ? 14.954 -2.836 -10.148 1.00 64.00 84 ASN A CA 1
ATOM 637 C C . AS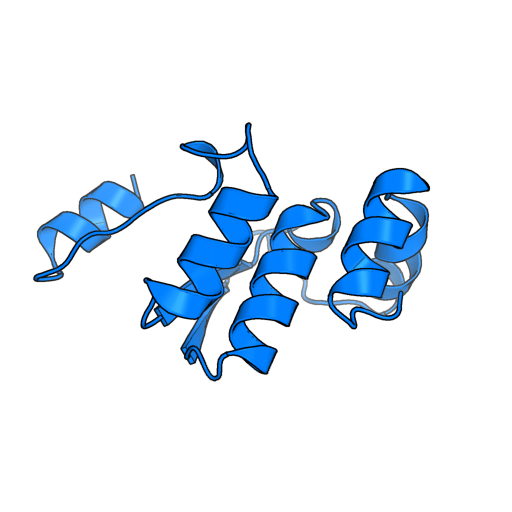N A 1 84 ? 14.198 -1.909 -9.180 1.00 64.00 84 ASN A C 1
ATOM 639 O O . ASN A 1 84 ? 14.536 -0.727 -9.085 1.00 64.00 84 ASN A O 1
ATOM 643 N N . ALA A 1 85 ? 13.198 -2.407 -8.444 1.00 62.44 85 ALA A N 1
ATOM 644 C CA . ALA A 1 85 ? 12.455 -1.591 -7.482 1.00 62.44 85 ALA A CA 1
ATOM 645 C C . ALA A 1 85 ? 13.383 -1.058 -6.377 1.00 62.44 85 ALA A C 1
ATOM 647 O O . ALA A 1 85 ? 13.399 0.142 -6.110 1.00 62.44 85 ALA A O 1
ATOM 648 N N . GLY A 1 86 ? 14.243 -1.916 -5.815 1.00 61.53 86 GLY A N 1
ATOM 649 C CA . GLY A 1 86 ? 15.191 -1.529 -4.762 1.00 61.53 86 GLY A CA 1
ATOM 650 C C . GLY A 1 86 ? 16.238 -0.498 -5.195 1.00 61.53 86 GLY A C 1
ATOM 651 O O . GLY A 1 86 ? 16.686 0.302 -4.380 1.00 61.53 86 GLY A O 1
ATOM 652 N N . SER A 1 87 ? 16.588 -0.459 -6.484 1.00 65.06 87 SER A N 1
ATOM 653 C CA . SER A 1 87 ? 17.537 0.511 -7.053 1.00 65.06 87 SER A CA 1
ATOM 654 C C . SER A 1 87 ? 16.880 1.812 -7.530 1.00 65.06 87 SER A C 1
ATOM 656 O O . SER A 1 87 ? 17.584 2.767 -7.855 1.00 65.06 87 SER A O 1
ATOM 658 N N . THR A 1 88 ? 15.545 1.874 -7.548 1.00 67.06 88 THR A N 1
ATOM 659 C CA . THR A 1 88 ? 14.782 3.076 -7.922 1.00 67.06 88 THR A CA 1
ATOM 660 C C . THR A 1 88 ? 14.611 4.038 -6.740 1.00 67.06 88 THR A C 1
ATOM 662 O O . THR A 1 88 ? 14.434 5.239 -6.940 1.00 67.06 88 THR A O 1
ATOM 665 N N . PHE A 1 89 ? 14.685 3.536 -5.505 1.00 70.81 89 PHE A N 1
ATOM 666 C CA . PHE A 1 8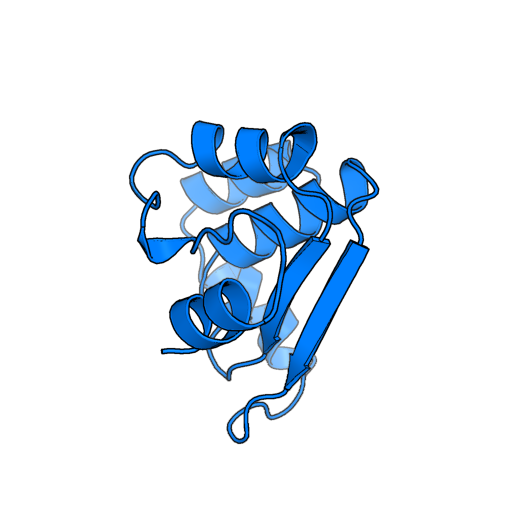9 ? 14.439 4.323 -4.298 1.00 70.81 89 PHE A CA 1
ATOM 667 C C . PHE A 1 89 ? 15.703 5.019 -3.779 1.00 70.81 89 PHE A C 1
ATOM 669 O O . PHE A 1 89 ? 16.812 4.486 -3.824 1.00 70.81 89 PHE A O 1
ATOM 676 N N . SER A 1 90 ? 15.531 6.221 -3.235 1.00 73.88 90 SER A N 1
ATOM 677 C CA . SER A 1 90 ? 16.586 6.939 -2.521 1.00 73.88 90 SER A CA 1
ATOM 678 C C . SER A 1 90 ? 16.966 6.223 -1.218 1.00 73.88 90 SER A C 1
ATOM 680 O O . SER A 1 90 ? 16.161 5.514 -0.612 1.00 73.88 90 SER A O 1
ATOM 682 N N . GLY A 1 91 ? 18.187 6.447 -0.720 1.00 74.69 91 GLY A N 1
ATOM 683 C CA . GLY A 1 91 ? 18.663 5.795 0.510 1.00 74.69 91 GLY A CA 1
ATOM 684 C C . GLY A 1 91 ? 17.786 6.060 1.746 1.00 74.69 91 GLY A C 1
ATOM 685 O O . GLY A 1 91 ? 17.641 5.187 2.603 1.00 74.69 91 GLY A O 1
ATOM 686 N N . SER A 1 92 ? 17.143 7.228 1.824 1.00 74.06 92 SER A N 1
ATOM 687 C CA . SER A 1 92 ? 16.167 7.553 2.873 1.00 74.06 92 SER A CA 1
ATOM 688 C C . SER A 1 92 ? 14.888 6.719 2.774 1.00 74.06 92 SER A C 1
ATOM 690 O O . SER A 1 92 ? 14.377 6.264 3.794 1.00 74.06 92 SER A O 1
ATOM 692 N N . GLU A 1 93 ? 14.397 6.469 1.560 1.00 74.75 93 GLU A N 1
ATOM 693 C CA . GLU A 1 93 ? 13.193 5.664 1.320 1.00 74.75 93 GLU A CA 1
ATOM 694 C C . GLU A 1 93 ? 13.454 4.187 1.621 1.00 74.75 93 GLU A C 1
ATOM 696 O O . GLU A 1 93 ? 12.656 3.550 2.304 1.00 74.75 93 GLU A O 1
ATOM 701 N N . VAL A 1 94 ? 14.614 3.660 1.214 1.00 75.31 94 VAL A N 1
ATOM 702 C CA . VAL A 1 94 ? 15.031 2.285 1.540 1.00 75.31 94 VAL A CA 1
ATOM 703 C C . VAL A 1 94 ? 15.163 2.092 3.052 1.00 75.31 94 VAL A C 1
ATOM 705 O O . VAL A 1 94 ? 14.702 1.086 3.590 1.00 75.31 94 VAL A O 1
ATOM 708 N N . THR A 1 95 ? 15.739 3.066 3.764 1.00 76.94 95 THR A N 1
ATOM 709 C CA . THR A 1 95 ? 15.868 3.015 5.232 1.00 76.94 95 THR A CA 1
ATOM 710 C C . THR A 1 95 ? 14.496 3.006 5.913 1.00 76.94 95 THR A C 1
ATOM 712 O O . THR A 1 95 ? 14.257 2.236 6.849 1.00 76.94 95 THR A O 1
ATOM 715 N N . MET A 1 96 ? 13.561 3.820 5.418 1.00 75.88 96 MET A N 1
ATOM 716 C CA . MET A 1 96 ? 12.189 3.853 5.920 1.00 75.88 96 MET A CA 1
ATOM 717 C C . MET A 1 96 ? 11.468 2.519 5.681 1.00 75.88 96 MET A C 1
ATOM 719 O O . MET A 1 96 ? 10.888 1.951 6.605 1.00 75.88 96 MET A O 1
ATOM 723 N N . LEU A 1 97 ? 11.559 1.977 4.467 1.00 74.50 97 LEU A N 1
ATOM 724 C CA . LEU A 1 97 ? 10.975 0.689 4.091 1.00 74.50 97 LEU A CA 1
ATOM 725 C C . LEU A 1 97 ? 11.570 -0.473 4.900 1.00 74.50 97 LEU A C 1
ATOM 727 O O . LEU A 1 97 ? 10.830 -1.331 5.384 1.00 74.50 97 LEU A O 1
ATOM 731 N N . SER A 1 98 ? 12.877 -0.435 5.155 1.00 77.62 98 SER A N 1
ATOM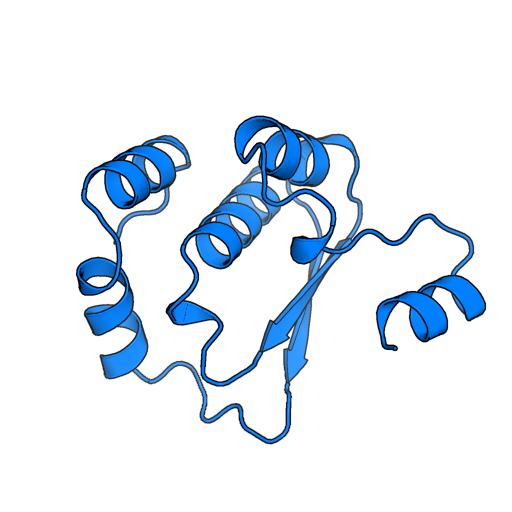 732 C CA . SER A 1 98 ? 13.567 -1.406 6.013 1.00 77.62 98 SER A CA 1
ATOM 733 C C . SER A 1 98 ? 13.043 -1.366 7.450 1.00 77.62 98 SER A C 1
ATOM 735 O O . SER A 1 98 ? 12.831 -2.409 8.064 1.00 77.62 98 SER A O 1
ATOM 737 N N . THR A 1 99 ? 12.742 -0.173 7.977 1.00 75.06 99 THR A N 1
ATOM 738 C CA . THR A 1 99 ? 12.114 -0.004 9.304 1.00 75.06 99 THR A CA 1
ATOM 739 C C . THR A 1 99 ? 10.710 -0.619 9.351 1.00 75.06 99 THR A C 1
ATOM 741 O O . THR A 1 99 ? 10.239 -1.069 10.397 1.00 75.06 99 THR A O 1
ATOM 744 N N . LEU A 1 100 ? 10.037 -0.698 8.201 1.00 68.31 100 LEU A N 1
ATOM 745 C CA . LEU A 1 100 ? 8.741 -1.355 8.060 1.00 68.31 100 LEU A CA 1
ATOM 746 C C . LEU A 1 100 ? 8.846 -2.875 7.844 1.00 68.31 100 LEU A C 1
ATOM 748 O O . LEU A 1 100 ? 7.818 -3.551 7.835 1.00 68.31 100 LEU A O 1
ATOM 752 N N . GLY A 1 101 ? 10.060 -3.423 7.747 1.00 65.62 101 GLY A N 1
ATOM 753 C CA . GLY A 1 101 ? 10.311 -4.842 7.493 1.00 65.62 101 GLY A CA 1
ATOM 754 C C . GLY A 1 101 ? 10.280 -5.219 6.010 1.00 65.62 101 GLY A C 1
ATOM 755 O O . GLY A 1 101 ? 10.271 -6.405 5.687 1.00 65.62 101 GLY A O 1
ATOM 756 N N . VAL A 1 102 ? 10.271 -4.236 5.105 1.00 67.44 102 VAL A N 1
ATOM 757 C CA . VAL A 1 102 ? 10.435 -4.478 3.668 1.00 67.44 102 VAL A CA 1
ATOM 758 C C . VAL A 1 102 ? 11.915 -4.660 3.391 1.00 67.44 102 VAL A C 1
ATOM 760 O O . VAL A 1 102 ? 12.700 -3.732 3.566 1.00 67.44 102 VAL A O 1
ATOM 763 N N . THR A 1 103 ? 12.289 -5.865 2.973 1.00 61.28 103 THR A N 1
ATOM 764 C CA . THR A 1 103 ? 13.655 -6.152 2.527 1.00 61.28 103 THR A CA 1
ATOM 765 C C . THR A 1 103 ? 13.655 -6.063 1.007 1.00 61.28 103 THR A C 1
ATOM 767 O O . THR A 1 103 ? 12.894 -6.787 0.363 1.00 61.28 103 THR A O 1
ATOM 770 N N . ILE A 1 104 ? 14.439 -5.133 0.466 1.00 56.22 104 ILE A N 1
ATOM 771 C CA . ILE A 1 104 ? 14.580 -4.861 -0.972 1.00 56.22 104 ILE A CA 1
ATOM 772 C C . ILE A 1 104 ? 15.995 -5.206 -1.410 1.00 56.22 104 ILE A C 1
ATOM 774 O O . ILE A 1 104 ? 16.921 -4.946 -0.607 1.00 56.22 104 ILE A O 1
#

Organism: NCBI:txid73915

Foldseek 3Di:
DVLVVCVVVDPDHDDDCVVPVPDLVVVLCCLQPVAQEAEDEQAPCCLLDLSSLLSVLSNVVSVRHYHYDYDPRHPDDDPVSVVCSCVNDDPVSCVVSVVSVDDD

Solvent-accessible surface area (backbone atoms only — not comparable to full-atom values): 6278 Å² total; per-residue (Å²): 108,67,62,59,54,46,45,76,73,42,98,60,91,73,84,57,70,85,81,50,70,90,40,62,70,59,49,45,50,39,43,45,75,72,39,72,63,47,76,42,70,37,42,70,60,46,63,76,38,69,63,55,54,44,47,53,41,36,18,60,76,54,69,30,46,75,46,80,42,83,40,98,64,42,83,69,89,45,70,67,56,60,66,46,30,55,72,70,51,53,74,68,55,51,53,52,31,43,75,62,69,47,85,112

Secondary structure (DSSP, 8-state):
-HHHHHHHHSSS----HHHHTT-HHHHHHHHHHH-SEEEEEE-TTGGG-HHHHHHHHHHHHHTPEEEEEE-TT-----HHHHHHHHHHS-HHHHHHHHHTT---

Mean predicted aligned error: 7.14 Å

Radius of gyration: 13.92 Å; Cα contacts (8 Å, |Δi|>4): 106; chains: 1; bounding box: 40×25×31 Å

Sequence (104 aa):
WLKLQLESKLMGTVFLDSDNLHNLDTLFHMVANQTCNLVILLTRDIMLRPWCAGEMATSIRAGVSIVPVACGDFAGFTDGAINNAGSTFSGSEVTMLSTLGVTI